Protein AF-A0A8K0FYQ4-F1 (afdb_monomer_lite)

pLDDT: mean 72.66, std 14.08, range [34.44, 92.94]

Foldseek 3Di:
DAPDPVSDHDDDQDPVLLLVLLVCVVVVVDPLVVSCVVSVHPSVSSVVLNVVCVVPVDSDDDPDDPCVVVCLDDDDCVVVLVVVQVVVQVVVVGDDPVRSVVVVVVVSVVVVSPDDDD

Structure (mmCIF, N/CA/C/O backbone):
data_AF-A0A8K0FYQ4-F1
#
_entry.id   AF-A0A8K0FYQ4-F1
#
loop_
_atom_site.group_PDB
_atom_site.id
_atom_site.type_symbol
_atom_site.label_atom_id
_atom_site.label_alt_id
_atom_site.label_comp_id
_atom_site.label_asym_id
_atom_site.label_entity_id
_atom_site.label_seq_id
_atom_site.pdbx_PDB_ins_code
_atom_site.Cartn_x
_atom_site.Cartn_y
_atom_site.Cartn_z
_atom_site.occupancy
_atom_site.B_iso_or_equiv
_atom_site.auth_seq_id
_atom_site.auth_comp_id
_atom_site.auth_asym_id
_atom_site.auth_atom_id
_atom_site.pdbx_PDB_model_num
ATOM 1 N N . MET A 1 1 ? -6.902 4.272 -16.333 1.00 57.75 1 MET A N 1
ATOM 2 C CA . MET A 1 1 ? -8.144 4.990 -16.683 1.00 57.75 1 MET A CA 1
ATOM 3 C C . MET A 1 1 ? -9.074 4.978 -15.476 1.00 57.75 1 MET A C 1
ATOM 5 O O . MET A 1 1 ? -9.193 3.924 -14.854 1.00 57.75 1 MET A O 1
ATOM 9 N N . PRO A 1 2 ? -9.641 6.121 -15.065 1.00 64.56 2 PRO A N 1
ATOM 10 C CA . PRO A 1 2 ? -10.669 6.164 -14.026 1.00 64.56 2 PRO A CA 1
ATOM 11 C C . PRO A 1 2 ? -11.905 5.369 -14.473 1.00 64.56 2 PRO A C 1
ATOM 13 O O . PRO A 1 2 ? -12.277 5.397 -15.639 1.00 64.56 2 PRO A O 1
ATOM 16 N N . ARG A 1 3 ? -12.510 4.616 -13.547 1.00 69.44 3 ARG A N 1
ATOM 17 C CA . ARG A 1 3 ? -13.667 3.746 -13.837 1.00 69.44 3 ARG A CA 1
ATOM 18 C C . ARG A 1 3 ? -14.981 4.532 -13.988 1.00 69.44 3 ARG A C 1
ATOM 20 O O . ARG A 1 3 ? -15.950 3.990 -14.504 1.00 69.44 3 ARG A O 1
ATOM 27 N N . SER A 1 4 ? -15.037 5.768 -13.494 1.00 82.44 4 SER A N 1
ATOM 28 C CA . SER A 1 4 ? -16.219 6.632 -13.565 1.00 82.44 4 SER A CA 1
ATOM 29 C C . SER A 1 4 ? -16.344 7.282 -14.944 1.00 82.44 4 SER A C 1
ATOM 31 O O . SER A 1 4 ? -15.345 7.697 -15.529 1.00 82.44 4 SER A O 1
ATOM 33 N N . LYS A 1 5 ? -17.584 7.428 -15.437 1.00 80.00 5 LYS A N 1
ATOM 34 C CA . LYS A 1 5 ? -17.876 8.162 -16.684 1.00 80.00 5 LYS A CA 1
ATOM 35 C C . LYS A 1 5 ? -17.417 9.625 -16.619 1.00 80.00 5 LYS A C 1
ATOM 37 O O . LYS A 1 5 ? -17.028 10.186 -17.629 1.00 80.00 5 LYS A O 1
ATOM 42 N N . SER A 1 6 ? -17.416 10.208 -15.420 1.00 85.12 6 SER A N 1
ATOM 43 C CA . SER A 1 6 ? -16.942 11.566 -15.136 1.00 85.12 6 SER A CA 1
ATOM 44 C C . SER A 1 6 ? -15.422 11.680 -14.966 1.00 85.12 6 SER A C 1
ATOM 46 O O . SER A 1 6 ? -14.917 12.761 -14.693 1.00 85.12 6 SER A O 1
ATOM 48 N N . GLY A 1 7 ? -14.668 10.580 -15.062 1.00 82.56 7 GLY A N 1
ATOM 49 C CA . GLY A 1 7 ? -13.209 10.596 -14.940 1.00 82.56 7 GLY A CA 1
ATOM 50 C C . GLY A 1 7 ? -12.666 10.870 -13.529 1.00 82.56 7 GLY A C 1
ATOM 51 O O . GLY A 1 7 ? -11.452 10.876 -13.318 1.00 82.56 7 GLY A O 1
ATOM 52 N N . ILE A 1 8 ? -13.540 11.044 -12.539 1.00 79.81 8 ILE A N 1
ATOM 53 C CA . ILE A 1 8 ? -13.165 11.334 -11.155 1.00 79.81 8 ILE A CA 1
ATOM 54 C C . ILE A 1 8 ? -12.570 10.079 -10.506 1.00 79.81 8 ILE A C 1
ATOM 56 O O . ILE A 1 8 ? -13.203 9.016 -10.451 1.00 79.81 8 ILE A O 1
ATOM 60 N N . LYS A 1 9 ? -11.339 10.200 -9.998 1.00 76.88 9 LYS A N 1
ATOM 61 C CA . LYS A 1 9 ? -10.700 9.166 -9.173 1.00 76.88 9 LYS A CA 1
ATOM 62 C C . LYS A 1 9 ? -11.349 9.139 -7.789 1.00 76.88 9 LYS A C 1
ATOM 64 O O . LYS A 1 9 ? -11.777 10.167 -7.280 1.00 76.88 9 LYS A O 1
ATOM 69 N N . ARG A 1 10 ? -11.394 7.962 -7.160 1.00 75.19 10 ARG A N 1
ATOM 70 C CA . ARG A 1 10 ? -11.855 7.863 -5.768 1.00 75.19 10 ARG A CA 1
ATOM 71 C C . ARG A 1 10 ? -10.940 8.706 -4.870 1.00 75.19 10 ARG A C 1
ATOM 73 O O . ARG A 1 10 ? -9.723 8.628 -5.067 1.00 75.19 10 ARG A O 1
ATOM 80 N N . PRO A 1 11 ? -11.493 9.467 -3.912 1.00 78.75 11 PRO A N 1
ATOM 81 C CA . PRO A 1 11 ? -10.678 10.200 -2.958 1.00 78.75 11 PRO A CA 1
ATOM 82 C C . PRO A 1 11 ? -9.806 9.225 -2.165 1.00 78.75 11 PRO A C 1
ATOM 84 O O . PRO A 1 11 ? -10.203 8.082 -1.902 1.00 78.75 11 PRO A O 1
ATOM 87 N N . ALA A 1 12 ? -8.599 9.669 -1.821 1.00 76.12 12 ALA A N 1
ATOM 88 C CA . ALA A 1 12 ? -7.737 8.921 -0.921 1.00 76.12 12 ALA A CA 1
ATOM 89 C C . ALA A 1 12 ? -8.410 8.805 0.456 1.00 76.12 12 ALA A C 1
ATOM 91 O O . ALA A 1 12 ? -9.146 9.697 0.876 1.00 76.12 12 ALA A O 1
ATOM 92 N N . ALA A 1 13 ? -8.184 7.686 1.146 1.00 77.38 13 ALA A N 1
ATOM 93 C CA . ALA A 1 13 ? -8.681 7.527 2.506 1.00 77.38 13 ALA A CA 1
ATOM 94 C C . ALA A 1 13 ? -7.964 8.510 3.442 1.00 77.38 13 ALA A C 1
ATOM 96 O O . ALA A 1 13 ? -6.758 8.714 3.306 1.00 77.38 13 ALA A O 1
ATOM 97 N N . ASN A 1 14 ? -8.695 9.078 4.404 1.00 86.38 14 ASN A N 1
ATOM 98 C CA . ASN A 1 14 ? -8.087 9.869 5.468 1.00 86.38 14 ASN A CA 1
ATOM 99 C C . ASN A 1 14 ? -7.205 8.947 6.334 1.00 86.38 14 ASN A C 1
ATOM 101 O O . ASN A 1 14 ? -7.691 7.971 6.913 1.00 86.38 14 ASN A O 1
ATOM 105 N N . ILE A 1 15 ? -5.906 9.249 6.373 1.00 84.81 15 ILE A N 1
ATOM 106 C CA . ILE A 1 15 ? -4.874 8.429 7.019 1.00 84.81 15 ILE A CA 1
ATOM 107 C C . ILE A 1 15 ? -5.049 8.417 8.543 1.00 84.81 15 ILE A C 1
ATOM 109 O O . ILE A 1 15 ? -4.920 7.363 9.160 1.00 84.81 15 ILE A O 1
ATOM 113 N N . GLU A 1 16 ? -5.408 9.545 9.153 1.00 87.38 16 GLU A N 1
ATOM 114 C CA . GLU A 1 16 ? -5.582 9.656 10.608 1.00 87.38 16 GLU A CA 1
ATOM 115 C C . GLU A 1 16 ? -6.742 8.782 11.090 1.00 87.38 16 GLU A C 1
ATOM 117 O O . GLU A 1 16 ? -6.598 7.969 12.008 1.00 87.38 16 GLU A O 1
ATOM 122 N N . ASN A 1 17 ? -7.874 8.864 10.385 1.00 89.19 17 ASN A N 1
ATOM 123 C CA . ASN A 1 17 ? -9.037 8.022 10.652 1.00 89.19 17 ASN A CA 1
ATOM 124 C C . ASN A 1 17 ? -8.704 6.537 10.477 1.00 89.19 17 ASN A C 1
ATOM 126 O O . ASN A 1 17 ? -9.210 5.698 11.221 1.00 89.19 17 ASN A O 1
ATOM 130 N N . LEU A 1 18 ? -7.852 6.202 9.503 1.00 87.62 18 LEU A N 1
ATOM 131 C CA . LEU A 1 18 ? -7.425 4.830 9.248 1.00 87.62 18 LEU A CA 1
ATOM 132 C C . LEU A 1 18 ? -6.580 4.273 10.392 1.00 87.62 18 LEU A C 1
ATOM 134 O O . LEU A 1 18 ? -6.832 3.148 10.823 1.00 87.62 18 LEU A O 1
ATOM 138 N N . ILE A 1 19 ? -5.626 5.057 10.896 1.00 87.38 19 ILE A N 1
ATOM 139 C CA . ILE A 1 19 ? -4.780 4.669 12.028 1.00 87.38 19 ILE A CA 1
ATOM 140 C C . ILE A 1 19 ? -5.642 4.484 13.280 1.00 87.38 19 ILE A C 1
ATOM 142 O O . ILE A 1 19 ? -5.561 3.444 13.934 1.00 87.38 19 ILE A O 1
ATOM 146 N N . CYS A 1 20 ? -6.529 5.440 13.571 1.00 88.81 20 CYS A N 1
ATOM 147 C CA . CYS A 1 20 ? -7.427 5.367 14.723 1.00 88.81 20 CYS A CA 1
ATOM 148 C C . CYS A 1 20 ? -8.353 4.139 14.650 1.00 88.81 20 CYS A C 1
ATOM 150 O O . CYS A 1 20 ? -8.449 3.370 15.608 1.00 88.81 20 CYS A O 1
ATOM 152 N N . ALA A 1 21 ? -8.990 3.909 13.496 1.00 90.19 21 ALA A N 1
ATOM 153 C CA . ALA A 1 21 ? -9.871 2.763 13.285 1.00 90.19 21 ALA A CA 1
ATOM 154 C C . ALA A 1 21 ? -9.124 1.428 13.397 1.00 90.19 21 ALA A C 1
ATOM 156 O O . ALA A 1 21 ? -9.649 0.478 13.979 1.00 90.19 21 ALA A O 1
ATOM 157 N N . ALA A 1 22 ? -7.908 1.344 12.849 1.00 89.25 22 ALA A N 1
ATOM 158 C CA . ALA A 1 22 ? -7.087 0.144 12.922 1.00 89.25 22 ALA A CA 1
ATOM 159 C C . ALA A 1 22 ? -6.663 -0.157 14.365 1.00 89.25 22 ALA A C 1
ATOM 161 O O . ALA A 1 22 ? -6.834 -1.292 14.800 1.00 89.25 22 ALA A O 1
ATOM 162 N N . ASN A 1 23 ? -6.215 0.847 15.124 1.00 89.00 23 AS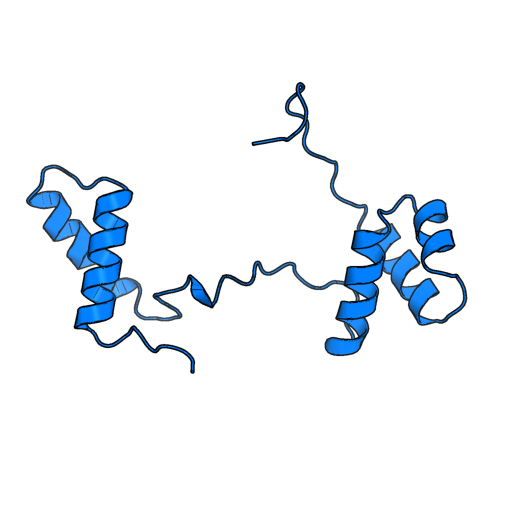N A N 1
ATOM 163 C CA . ASN A 1 23 ? -5.826 0.683 16.527 1.00 89.00 23 ASN A CA 1
ATOM 164 C C . ASN A 1 23 ? -6.984 0.169 17.389 1.00 89.00 23 ASN A C 1
ATOM 166 O O . ASN A 1 23 ? -6.805 -0.805 18.112 1.00 89.00 23 ASN A O 1
ATOM 170 N N . LYS A 1 24 ? -8.190 0.734 17.241 1.00 90.12 24 LYS A N 1
ATOM 171 C CA . LYS A 1 2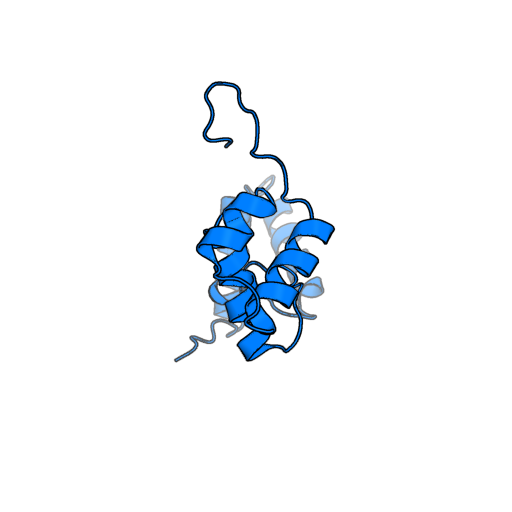4 ? -9.382 0.269 17.977 1.00 90.12 24 LYS A CA 1
ATOM 172 C C . LYS A 1 24 ? -9.842 -1.137 17.584 1.00 90.12 24 LYS A C 1
ATOM 174 O O . LYS A 1 24 ? -10.405 -1.866 18.394 1.00 90.12 24 LYS A O 1
ATOM 179 N N . CYS A 1 25 ? -9.619 -1.534 16.331 1.00 90.50 25 CYS A N 1
ATOM 180 C CA . CYS A 1 25 ? -9.877 -2.912 15.903 1.00 90.50 25 CYS A CA 1
ATOM 181 C C . CYS A 1 25 ? -8.828 -3.887 16.454 1.00 90.50 25 CYS A C 1
ATOM 183 O O . CYS A 1 25 ? -9.146 -5.048 16.694 1.00 90.50 25 CYS A O 1
ATOM 185 N N . LEU A 1 26 ? -7.580 -3.436 16.614 1.00 87.94 26 LEU A N 1
ATOM 186 C CA . LEU A 1 26 ? -6.483 -4.232 17.163 1.00 87.94 26 LEU A CA 1
ATOM 187 C C . LEU A 1 26 ? -6.594 -4.392 18.683 1.00 87.94 26 LEU A C 1
ATOM 189 O O . LEU A 1 26 ? -6.296 -5.475 19.177 1.00 87.94 26 LEU A O 1
ATOM 193 N N . SER A 1 27 ? -7.068 -3.365 19.399 1.00 86.69 27 SER A N 1
ATOM 194 C CA . SER A 1 27 ? -7.372 -3.446 20.836 1.00 86.69 27 SER A CA 1
ATOM 195 C C . SER A 1 27 ? -8.609 -4.297 21.146 1.00 86.69 27 SER A C 1
ATOM 197 O O . SER A 1 27 ? -8.819 -4.673 22.293 1.00 86.69 27 SER A O 1
ATOM 199 N N . GLY A 1 28 ? -9.414 -4.636 20.133 1.00 87.19 28 GLY A N 1
ATOM 200 C CA . GLY A 1 28 ? -10.626 -5.443 20.287 1.00 87.19 28 GLY A CA 1
ATOM 201 C C . GLY A 1 28 ? -11.846 -4.661 20.781 1.00 87.19 28 GLY A C 1
ATOM 202 O O . GLY A 1 28 ? -12.900 -5.259 20.973 1.00 87.19 28 GLY A O 1
ATOM 203 N N . GLU A 1 29 ? -11.741 -3.337 20.932 1.00 88.81 29 GLU A N 1
ATOM 204 C CA . GLU A 1 29 ? -12.843 -2.471 21.376 1.00 88.81 29 GLU A CA 1
ATOM 205 C C . GLU A 1 29 ? -14.015 -2.436 20.388 1.00 88.81 29 GLU A C 1
ATOM 207 O O . GLU A 1 29 ? -15.166 -2.276 20.789 1.00 88.81 29 GLU A O 1
ATOM 212 N N . ILE A 1 30 ? -13.731 -2.512 19.082 1.00 91.00 30 ILE A N 1
ATOM 213 C CA . ILE A 1 30 ? -14.737 -2.339 18.027 1.00 91.00 30 ILE A CA 1
ATOM 214 C C . ILE A 1 30 ? -14.546 -3.391 16.931 1.00 91.00 30 ILE A C 1
ATOM 216 O O . ILE A 1 30 ? -13.434 -3.650 16.466 1.00 91.00 30 ILE A O 1
ATOM 220 N N . LEU A 1 31 ? -15.655 -3.947 16.434 1.00 91.44 31 LEU A N 1
ATOM 221 C CA . 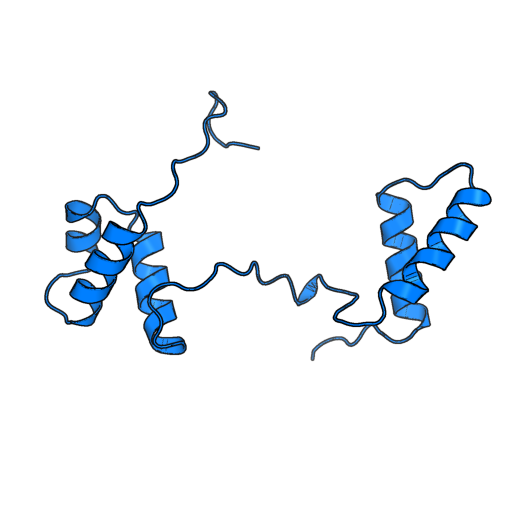LEU A 1 31 ? -15.639 -4.835 15.273 1.00 91.44 31 LEU A CA 1
ATOM 222 C C . LEU A 1 31 ? -15.276 -4.068 13.991 1.00 91.44 31 LEU A C 1
ATOM 224 O O . LEU A 1 31 ? -15.770 -2.973 13.728 1.00 91.44 31 LEU A O 1
ATOM 228 N N . ILE A 1 32 ? -14.522 -4.707 13.091 1.00 89.50 32 ILE A N 1
ATOM 229 C CA . ILE A 1 32 ? -14.096 -4.134 11.793 1.00 89.50 32 ILE A CA 1
ATOM 230 C C . ILE A 1 32 ? -15.271 -3.524 11.005 1.00 89.50 32 ILE A C 1
ATOM 232 O O . ILE A 1 32 ? -15.125 -2.511 10.320 1.00 89.50 32 ILE A O 1
ATOM 236 N N . ARG A 1 33 ? -16.455 -4.147 11.078 1.00 89.56 33 ARG A N 1
ATOM 237 C CA . ARG A 1 33 ? -17.662 -3.677 10.381 1.00 89.56 33 ARG A CA 1
ATOM 238 C C . ARG A 1 33 ? -18.188 -2.360 10.964 1.00 89.56 33 ARG A C 1
ATOM 240 O O . ARG A 1 33 ? -18.649 -1.518 10.200 1.00 89.56 33 ARG A O 1
ATOM 247 N N . GLU A 1 34 ? -18.122 -2.189 12.278 1.00 92.94 34 GLU A N 1
ATOM 248 C CA . GLU A 1 34 ? -18.558 -0.972 12.965 1.00 92.94 34 GLU A CA 1
ATOM 249 C C . GLU A 1 34 ? -17.544 0.156 12.800 1.00 92.94 34 GLU A C 1
ATOM 251 O O . GLU A 1 34 ? -17.926 1.278 12.471 1.00 92.94 34 GLU A O 1
ATOM 256 N N . ALA A 1 35 ? -16.250 -0.150 12.918 1.00 90.75 35 ALA A N 1
ATOM 257 C CA . ALA A 1 35 ? -15.181 0.813 12.679 1.00 90.75 35 ALA A CA 1
ATOM 258 C C . ALA A 1 35 ? -15.224 1.367 11.241 1.00 90.75 35 ALA A C 1
ATOM 260 O O . ALA A 1 35 ? -15.122 2.574 11.041 1.00 90.75 35 ALA A O 1
ATOM 261 N N . ALA A 1 36 ? -15.476 0.517 10.238 1.00 91.31 36 ALA A N 1
ATOM 262 C CA . ALA A 1 36 ? -15.625 0.960 8.850 1.00 91.31 36 ALA A CA 1
ATOM 263 C C . ALA A 1 36 ? -16.758 1.989 8.668 1.00 91.31 36 ALA A C 1
ATOM 265 O O . ALA A 1 36 ? -16.592 2.960 7.931 1.00 91.31 36 ALA A O 1
ATOM 266 N N . LYS A 1 37 ? -17.890 1.800 9.364 1.00 91.81 37 LYS A N 1
ATOM 267 C CA . LYS A 1 37 ? -19.019 2.741 9.333 1.00 91.81 37 LYS A CA 1
ATOM 268 C C . LYS A 1 37 ? -18.700 4.036 10.080 1.00 91.81 37 LYS A C 1
ATOM 270 O O . LYS A 1 37 ? -18.900 5.107 9.523 1.00 91.81 37 LYS A O 1
ATOM 275 N N . ARG A 1 38 ? -18.176 3.941 11.310 1.00 91.19 38 ARG A N 1
ATOM 276 C CA . ARG A 1 38 ? -17.879 5.103 12.171 1.00 91.19 38 ARG A CA 1
ATOM 277 C C . ARG A 1 38 ? -16.848 6.049 11.561 1.00 91.19 38 ARG A C 1
ATOM 279 O O . ARG A 1 38 ? -17.020 7.256 11.632 1.00 91.19 38 ARG A O 1
ATOM 286 N N . TYR A 1 39 ? -15.800 5.499 10.956 1.00 88.81 39 TYR A N 1
ATOM 287 C CA . TYR A 1 39 ? -14.690 6.285 10.412 1.00 88.81 39 TYR A CA 1
ATOM 288 C C . TYR A 1 39 ? -14.829 6.580 8.911 1.00 88.81 39 TYR A C 1
ATOM 290 O O . TYR A 1 39 ? -13.945 7.203 8.326 1.00 88.81 39 TYR A O 1
ATOM 298 N N . ASN A 1 40 ? -15.930 6.139 8.285 1.00 89.19 40 ASN A N 1
ATOM 299 C CA . ASN A 1 40 ? -16.189 6.252 6.847 1.00 89.19 40 ASN A CA 1
ATOM 300 C C . ASN A 1 40 ? -15.023 5.730 5.982 1.00 89.19 40 ASN A C 1
ATOM 302 O O . ASN A 1 40 ? -14.544 6.383 5.054 1.00 89.19 40 ASN A O 1
ATOM 306 N N . ILE A 1 41 ? -14.540 4.532 6.313 1.00 88.88 41 ILE A N 1
ATOM 307 C CA . ILE A 1 41 ? -13.423 3.882 5.621 1.00 88.88 41 ILE A CA 1
ATOM 308 C C . ILE A 1 41 ? -13.934 2.618 4.952 1.00 88.88 41 ILE A C 1
ATOM 310 O O . ILE A 1 41 ? -14.687 1.837 5.533 1.00 88.88 41 ILE A O 1
ATOM 314 N N . SER A 1 42 ? -13.469 2.362 3.730 1.00 87.94 42 SER A N 1
ATOM 315 C CA . SER A 1 42 ? -13.753 1.091 3.072 1.00 87.94 42 SER A CA 1
ATOM 316 C C . SER A 1 42 ? -13.284 -0.082 3.935 1.00 87.94 42 SER A C 1
ATOM 318 O O . SER A 1 42 ? -12.103 -0.195 4.276 1.00 87.94 42 SER A O 1
ATOM 320 N N . LYS A 1 43 ? -14.195 -1.025 4.187 1.00 90.12 43 LYS A N 1
ATOM 321 C CA . LYS A 1 43 ? -13.928 -2.270 4.921 1.00 90.12 43 LYS A CA 1
ATOM 322 C C . LYS A 1 43 ? -12.685 -3.002 4.400 1.00 90.12 43 LYS A C 1
ATOM 324 O O . LYS A 1 43 ? -11.924 -3.567 5.179 1.00 90.12 43 LYS A O 1
ATOM 329 N N . THR A 1 44 ? -12.454 -2.974 3.086 1.00 88.50 44 THR A N 1
ATOM 330 C CA . THR A 1 44 ? -11.292 -3.622 2.459 1.00 88.50 44 THR A CA 1
ATOM 331 C C . THR A 1 44 ? -9.962 -2.986 2.855 1.00 88.50 44 THR A C 1
ATOM 333 O O . THR A 1 44 ? -8.982 -3.707 3.025 1.00 88.50 44 THR A O 1
ATOM 336 N N . ILE A 1 45 ? -9.921 -1.662 3.028 1.00 87.62 45 ILE A N 1
ATOM 337 C CA . ILE A 1 45 ? -8.717 -0.931 3.442 1.00 87.62 45 ILE A CA 1
ATOM 338 C C . ILE A 1 45 ? -8.410 -1.266 4.903 1.00 87.62 45 ILE A C 1
ATOM 340 O O . ILE A 1 45 ? -7.279 -1.620 5.223 1.00 87.62 45 ILE A O 1
ATOM 344 N N . LEU A 1 46 ? -9.423 -1.247 5.771 1.00 88.69 46 LEU A N 1
ATOM 345 C CA . LEU A 1 46 ? -9.255 -1.557 7.190 1.00 88.69 46 LEU A CA 1
ATOM 346 C C . LEU A 1 46 ? -8.770 -3.001 7.414 1.00 88.69 46 LEU A C 1
ATOM 348 O O . LEU A 1 46 ? -7.791 -3.215 8.121 1.00 88.69 46 LEU A O 1
ATOM 352 N N . ILE A 1 47 ? -9.374 -3.987 6.736 1.00 89.12 47 ILE A N 1
ATOM 353 C CA . ILE A 1 47 ? -8.938 -5.397 6.807 1.00 89.12 47 ILE A CA 1
ATOM 354 C C . ILE A 1 47 ? -7.479 -5.552 6.373 1.00 89.12 47 ILE A C 1
ATOM 356 O O . ILE A 1 47 ? -6.733 -6.301 7.000 1.00 89.12 47 ILE A O 1
ATOM 360 N N . LYS A 1 48 ? -7.068 -4.872 5.297 1.00 84.62 48 LYS A N 1
ATOM 361 C CA . LYS A 1 48 ? -5.684 -4.931 4.814 1.00 84.62 48 LYS A CA 1
ATOM 362 C C . LYS A 1 48 ? -4.695 -4.407 5.851 1.00 84.62 48 LYS A C 1
ATOM 364 O O . LYS A 1 48 ? -3.713 -5.089 6.110 1.00 84.62 48 LYS A O 1
ATOM 369 N N . ASN A 1 49 ? -4.976 -3.257 6.462 1.00 84.88 49 ASN A N 1
ATOM 370 C CA . ASN A 1 49 ? -4.089 -2.666 7.469 1.00 84.88 49 ASN A CA 1
ATOM 371 C C . ASN A 1 49 ? -4.022 -3.524 8.738 1.00 84.88 49 ASN A C 1
ATOM 373 O O . ASN A 1 49 ? -2.932 -3.815 9.214 1.00 84.88 49 ASN A O 1
ATOM 377 N N . VAL A 1 50 ? -5.158 -4.039 9.219 1.00 86.25 50 VAL A N 1
ATOM 378 C CA . VAL A 1 50 ? -5.188 -4.961 10.370 1.00 86.25 50 VAL A CA 1
ATOM 379 C C . VAL A 1 50 ? -4.410 -6.252 10.079 1.00 86.25 50 VAL A C 1
ATOM 381 O O . VAL A 1 50 ? -3.681 -6.741 10.938 1.00 86.25 50 VAL A O 1
ATOM 384 N N . LYS A 1 51 ? -4.517 -6.809 8.863 1.00 84.19 51 LYS A N 1
ATOM 385 C CA . LYS A 1 51 ? -3.725 -7.981 8.450 1.00 84.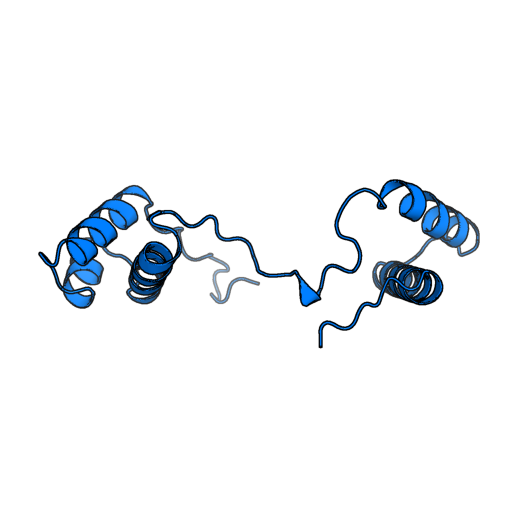19 51 LYS A CA 1
ATOM 386 C C . LYS A 1 51 ? -2.234 -7.664 8.328 1.00 84.19 51 LYS A C 1
ATOM 388 O O . LYS A 1 51 ? -1.426 -8.464 8.781 1.00 84.19 51 LYS A O 1
ATOM 393 N N . SER A 1 52 ? -1.880 -6.518 7.747 1.00 78.25 52 SER A N 1
ATOM 394 C CA . SER A 1 52 ? -0.484 -6.085 7.624 1.00 78.25 52 SER A CA 1
ATOM 395 C C . SER A 1 52 ? 0.154 -5.871 8.993 1.00 78.25 52 SER A C 1
ATOM 397 O O . SER A 1 52 ? 1.273 -6.322 9.212 1.00 78.25 52 SER A O 1
ATOM 399 N N . TYR A 1 53 ? -0.579 -5.277 9.939 1.00 79.94 53 TYR A N 1
ATOM 400 C CA . TYR A 1 53 ? -0.107 -5.069 11.305 1.00 79.94 53 TYR A CA 1
ATOM 401 C C . TYR A 1 53 ? 0.303 -6.379 11.989 1.00 79.94 53 TYR A C 1
ATOM 403 O O . TYR A 1 53 ? 1.316 -6.417 12.681 1.00 79.94 53 TYR A O 1
ATOM 411 N N . LYS A 1 54 ? -0.425 -7.480 11.751 1.00 73.50 54 LYS A N 1
ATOM 412 C CA . LYS A 1 54 ? -0.055 -8.798 12.298 1.00 73.50 54 LYS A CA 1
ATOM 413 C C . LYS A 1 54 ? 1.303 -9.304 11.795 1.00 73.50 54 LYS A C 1
ATOM 415 O O . LYS A 1 54 ? 1.936 -10.076 12.502 1.00 73.50 54 LYS A O 1
ATOM 420 N N . GLY A 1 55 ? 1.734 -8.891 10.602 1.00 69.44 55 GLY A N 1
ATOM 421 C CA . GLY A 1 55 ? 3.017 -9.291 10.018 1.00 69.44 55 GLY A CA 1
ATOM 422 C C . GLY A 1 55 ? 4.169 -8.331 10.323 1.00 69.44 55 GLY A C 1
ATOM 423 O O . GLY A 1 55 ? 5.283 -8.784 10.550 1.00 69.44 55 GLY A O 1
ATOM 424 N N . SER A 1 56 ? 3.916 -7.018 10.340 1.00 65.56 56 SER A N 1
ATOM 425 C CA . SER A 1 56 ? 4.969 -5.992 10.429 1.00 65.56 56 SER A CA 1
ATOM 426 C C . SER A 1 56 ? 4.935 -5.129 11.695 1.00 65.56 56 SER A C 1
ATOM 428 O O . SER A 1 56 ? 5.807 -4.283 11.857 1.00 65.56 56 SER A O 1
ATOM 430 N N . ARG A 1 57 ? 3.941 -5.296 12.588 1.00 68.38 57 ARG A N 1
ATOM 431 C CA . ARG A 1 57 ? 3.682 -4.431 13.768 1.00 68.38 57 ARG A CA 1
ATOM 432 C C . ARG A 1 57 ? 3.517 -2.935 13.453 1.00 68.38 57 ARG A C 1
ATOM 434 O O . ARG A 1 57 ? 3.479 -2.113 14.364 1.00 68.38 57 ARG A O 1
ATOM 441 N N . THR A 1 58 ? 3.349 -2.568 12.184 1.00 61.59 58 THR A N 1
ATOM 442 C CA . THR A 1 58 ? 3.156 -1.179 11.747 1.00 61.59 58 THR A CA 1
ATOM 443 C C . THR A 1 58 ? 1.790 -1.024 11.091 1.00 61.59 58 THR A C 1
ATOM 445 O O . THR A 1 58 ? 1.402 -1.820 10.237 1.00 61.59 58 THR A O 1
ATOM 448 N N . VAL A 1 59 ? 1.040 -0.001 11.511 1.00 59.69 59 VAL A N 1
ATOM 449 C CA . VAL A 1 59 ? -0.341 0.254 11.054 1.00 59.69 59 VAL A CA 1
ATOM 450 C C . VAL A 1 59 ? -0.369 0.881 9.659 1.00 59.69 59 VAL A C 1
ATOM 452 O O . VAL A 1 59 ? -1.325 0.686 8.917 1.00 59.69 59 VAL A O 1
ATOM 455 N N . VAL A 1 60 ? 0.696 1.589 9.284 1.00 61.09 60 VAL A N 1
ATOM 456 C CA . VAL A 1 60 ? 0.869 2.192 7.962 1.00 61.09 60 VAL A CA 1
ATOM 457 C C . VAL A 1 60 ? 1.852 1.330 7.181 1.00 61.09 60 VAL A C 1
ATOM 459 O O . VAL A 1 60 ? 3.062 1.472 7.323 1.00 61.09 60 VAL A O 1
ATOM 462 N N . SER A 1 61 ? 1.345 0.396 6.375 1.00 57.22 61 SER A N 1
ATOM 463 C CA . SER A 1 61 ? 2.199 -0.246 5.376 1.00 57.22 61 SER A CA 1
ATOM 464 C C . SER A 1 61 ? 2.354 0.720 4.208 1.00 57.22 61 SER A C 1
ATOM 466 O O . SER A 1 61 ? 1.353 1.055 3.563 1.00 57.22 61 SER A O 1
ATOM 468 N N . GLU A 1 62 ? 3.579 1.141 3.899 1.00 59.97 62 GLU A N 1
ATOM 469 C CA . GLU A 1 62 ? 3.854 1.734 2.595 1.00 59.97 62 GLU A CA 1
ATOM 470 C C . GLU A 1 62 ? 3.369 0.761 1.522 1.00 59.97 62 GLU A C 1
ATOM 472 O O . GLU A 1 62 ? 3.749 -0.412 1.491 1.00 59.97 62 GLU A O 1
ATOM 477 N N . TYR A 1 63 ? 2.456 1.229 0.670 1.00 58.66 63 TYR A N 1
ATOM 478 C CA . TYR A 1 63 ? 1.931 0.409 -0.408 1.00 58.66 63 TYR A CA 1
ATOM 479 C C . TYR A 1 63 ? 3.002 0.284 -1.489 1.00 58.66 63 TYR A C 1
ATOM 481 O O . TYR A 1 63 ? 3.012 1.015 -2.481 1.00 58.66 63 TYR A O 1
ATOM 489 N N . THR A 1 64 ? 3.920 -0.655 -1.301 1.00 58.12 64 THR A N 1
ATOM 490 C CA . THR A 1 64 ? 4.839 -1.057 -2.351 1.00 58.12 64 THR A CA 1
ATOM 491 C C . THR A 1 64 ? 4.078 -2.005 -3.268 1.00 58.12 64 THR A C 1
ATOM 493 O O . THR A 1 64 ? 3.593 -3.071 -2.883 1.00 58.12 64 THR A O 1
ATOM 496 N N . ALA A 1 65 ? 3.885 -1.587 -4.518 1.00 59.28 65 ALA A N 1
ATOM 497 C CA . ALA A 1 65 ? 3.401 -2.511 -5.527 1.00 59.28 65 ALA A CA 1
ATOM 498 C C . ALA A 1 65 ? 4.439 -3.633 -5.635 1.00 59.28 65 ALA A C 1
ATOM 500 O O . ALA A 1 65 ? 5.563 -3.371 -6.065 1.00 59.28 65 ALA A O 1
ATOM 501 N N . ASN A 1 66 ? 4.070 -4.857 -5.244 1.00 60.88 66 ASN A N 1
ATOM 502 C CA . ASN A 1 66 ? 4.932 -6.021 -5.407 1.00 60.88 66 ASN A CA 1
ATOM 503 C C . ASN A 1 66 ? 5.117 -6.285 -6.911 1.00 60.88 66 ASN A C 1
ATOM 505 O O . ASN A 1 66 ? 4.300 -6.934 -7.564 1.00 60.88 66 ASN A O 1
ATOM 509 N N . LYS A 1 67 ? 6.152 -5.662 -7.477 1.00 62.22 67 LYS A N 1
ATOM 510 C CA . LYS A 1 67 ? 6.590 -5.804 -8.866 1.00 62.22 67 LYS A CA 1
ATOM 511 C C . LYS A 1 67 ? 7.867 -6.639 -8.946 1.00 62.22 67 LYS A C 1
ATOM 513 O O . LYS A 1 67 ? 8.519 -6.577 -9.983 1.00 62.22 67 LYS A O 1
ATOM 518 N N . SER A 1 68 ? 8.227 -7.387 -7.898 1.00 59.97 68 SER A N 1
ATOM 519 C CA . SER A 1 68 ? 9.483 -8.148 -7.853 1.00 59.97 68 SER A CA 1
ATOM 520 C C . SER A 1 68 ? 9.621 -9.069 -9.069 1.00 59.97 68 SER A C 1
ATOM 522 O O . SER A 1 68 ? 10.630 -9.036 -9.758 1.00 59.97 68 SER A O 1
ATOM 524 N N . THR A 1 69 ? 8.541 -9.757 -9.444 1.00 58.50 69 THR A N 1
ATOM 525 C CA . THR A 1 69 ? 8.482 -10.653 -10.612 1.00 58.50 69 THR A CA 1
ATOM 526 C C . THR A 1 69 ? 8.566 -9.943 -11.967 1.00 58.50 69 THR A C 1
ATOM 528 O O . THR A 1 69 ? 8.742 -10.588 -12.995 1.00 58.50 69 THR A O 1
ATOM 531 N N . LYS A 1 70 ? 8.431 -8.612 -12.000 1.00 57.47 70 LYS A N 1
ATOM 532 C CA . LYS A 1 70 ? 8.543 -7.777 -13.211 1.00 57.47 70 LYS A CA 1
ATOM 533 C C . LYS A 1 70 ? 9.811 -6.924 -13.221 1.00 57.47 70 LYS A C 1
ATOM 535 O O . LYS A 1 70 ? 10.007 -6.138 -14.149 1.00 57.47 70 LYS A O 1
ATOM 540 N N . GLN A 1 71 ? 10.643 -7.025 -12.189 1.00 59.41 71 GLN A N 1
ATOM 541 C CA . GLN A 1 71 ? 11.895 -6.292 -12.088 1.00 59.41 71 GLN A CA 1
ATOM 542 C C . GLN A 1 71 ? 13.031 -7.169 -12.607 1.00 59.41 71 GLN A C 1
ATOM 544 O O . GLN A 1 71 ? 13.605 -7.966 -11.882 1.00 59.41 71 GLN A O 1
ATOM 549 N N . VAL A 1 72 ? 13.374 -6.985 -13.880 1.00 60.31 72 VAL A N 1
ATOM 550 C CA . VAL A 1 72 ? 14.521 -7.663 -14.512 1.00 60.31 72 VAL A CA 1
ATOM 551 C C . VAL A 1 72 ? 15.861 -7.106 -13.997 1.00 60.31 72 VAL A C 1
ATOM 553 O O . VAL A 1 72 ? 16.897 -7.761 -14.077 1.00 60.31 72 VAL A O 1
ATOM 556 N N . PHE A 1 73 ? 15.857 -5.895 -13.429 1.00 58.84 73 PHE A N 1
ATOM 557 C CA . PHE A 1 73 ? 17.060 -5.231 -12.931 1.00 58.84 73 PHE A CA 1
ATOM 558 C C . PHE A 1 73 ? 16.811 -4.648 -11.545 1.00 58.84 73 PHE A C 1
ATOM 560 O O . PHE A 1 73 ? 16.140 -3.628 -11.395 1.00 58.84 73 PHE A O 1
ATOM 567 N N . ILE A 1 74 ? 17.364 -5.309 -10.534 1.00 59.88 74 ILE A N 1
ATOM 568 C CA . ILE A 1 74 ? 17.299 -4.897 -9.137 1.00 59.88 74 ILE A CA 1
ATOM 569 C C . ILE A 1 74 ? 18.728 -4.512 -8.749 1.00 59.88 74 ILE A C 1
ATOM 571 O O . ILE A 1 74 ? 19.610 -5.359 -8.691 1.00 59.88 74 ILE A O 1
ATOM 575 N N . ASN A 1 75 ? 18.946 -3.217 -8.531 1.00 53.78 75 ASN A N 1
ATOM 576 C CA . ASN A 1 75 ? 20.129 -2.622 -7.904 1.00 53.78 75 ASN A CA 1
ATOM 577 C C . ASN A 1 75 ? 21.448 -2.627 -8.726 1.00 53.78 75 ASN A C 1
ATOM 579 O O . ASN A 1 75 ? 21.899 -3.615 -9.298 1.00 53.78 75 ASN A O 1
ATOM 583 N N . ALA A 1 76 ? 22.071 -1.446 -8.795 1.00 50.19 76 ALA A N 1
ATOM 584 C CA . ALA A 1 76 ? 23.421 -1.133 -9.294 1.00 50.19 76 ALA A CA 1
ATOM 585 C C . ALA A 1 76 ? 23.787 -1.390 -10.778 1.00 50.19 76 ALA A C 1
ATOM 587 O O . ALA A 1 76 ? 24.607 -0.653 -11.318 1.00 50.19 76 ALA A O 1
ATOM 588 N N . LYS A 1 77 ? 23.167 -2.327 -11.509 1.00 49.00 77 LYS A N 1
ATOM 589 C CA . LYS A 1 77 ? 23.496 -2.594 -12.937 1.00 49.00 77 LYS A CA 1
ATOM 590 C C . LYS A 1 77 ? 22.692 -1.763 -13.956 1.00 49.00 77 LYS A C 1
ATOM 592 O O . LYS A 1 77 ? 22.605 -2.132 -15.123 1.00 49.00 77 LYS A O 1
ATOM 597 N N . GLY A 1 78 ? 22.083 -0.655 -13.530 1.00 48.97 78 GLY A N 1
ATOM 598 C CA . GLY A 1 78 ? 21.340 0.250 -14.4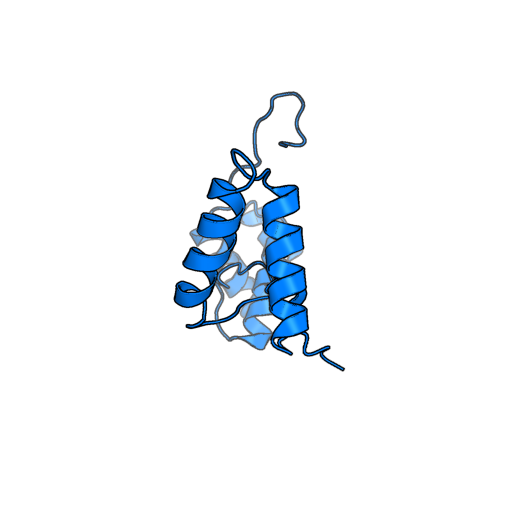18 1.00 48.97 78 GLY A CA 1
ATOM 599 C C . GLY A 1 78 ? 22.230 1.183 -15.248 1.00 48.97 78 GLY A C 1
ATOM 600 O O . GLY A 1 78 ? 21.802 1.649 -16.298 1.00 48.97 78 GLY A O 1
ATOM 601 N N . ALA A 1 79 ? 23.466 1.448 -14.810 1.00 51.44 79 ALA A N 1
ATOM 602 C CA . ALA A 1 79 ? 24.375 2.367 -15.501 1.00 51.44 79 ALA A CA 1
ATOM 603 C C . ALA A 1 79 ? 24.923 1.780 -16.814 1.00 51.44 79 ALA A C 1
ATOM 605 O O . ALA A 1 79 ? 24.919 2.462 -17.834 1.00 51.44 79 ALA A O 1
ATOM 606 N N . SER A 1 80 ? 25.294 0.496 -16.822 1.00 53.12 80 SER A N 1
ATOM 607 C CA . SER A 1 80 ? 25.766 -0.217 -18.018 1.00 53.12 80 SER A CA 1
ATOM 608 C C . SER A 1 80 ? 24.651 -0.567 -19.012 1.00 53.12 80 SER A C 1
ATOM 610 O O . SER A 1 80 ? 24.931 -0.805 -20.180 1.00 53.12 80 SER A O 1
ATOM 612 N N . LEU A 1 81 ? 23.380 -0.535 -18.590 1.00 55.78 81 LEU A N 1
ATOM 613 C CA . LEU A 1 81 ? 22.231 -0.718 -19.485 1.00 55.78 81 LEU A CA 1
ATOM 614 C C . LEU A 1 81 ? 21.843 0.564 -20.236 1.00 55.78 81 LEU A C 1
ATOM 616 O O . LEU A 1 81 ? 21.016 0.500 -21.134 1.00 55.78 81 LEU A O 1
ATOM 620 N N . LYS A 1 82 ? 22.377 1.737 -19.866 1.00 56.75 82 LYS A N 1
ATOM 621 C CA . LYS A 1 82 ? 22.060 2.993 -20.567 1.00 56.75 82 LYS A CA 1
ATOM 622 C C . LYS A 1 82 ? 22.751 3.083 -21.924 1.00 56.75 82 LYS A C 1
ATOM 624 O O . LYS A 1 82 ? 22.198 3.685 -22.832 1.00 56.75 82 LYS A O 1
ATOM 629 N N . THR A 1 83 ? 23.928 2.485 -22.079 1.00 59.31 83 THR A N 1
ATOM 630 C CA . THR A 1 83 ? 24.759 2.650 -23.280 1.00 59.31 83 THR A CA 1
ATOM 631 C C . THR A 1 83 ? 24.305 1.773 -24.447 1.00 59.31 83 THR A C 1
ATOM 633 O O . THR A 1 83 ? 24.297 2.239 -25.579 1.00 59.31 83 THR A O 1
ATOM 636 N N . SER A 1 84 ? 23.853 0.544 -24.183 1.00 61.31 84 SER A N 1
ATOM 637 C CA . SER A 1 84 ? 23.437 -0.416 -25.222 1.00 61.31 84 SER A CA 1
ATOM 638 C C . SER A 1 84 ? 22.164 -0.032 -26.012 1.00 61.31 84 SER A C 1
ATOM 640 O O . SER A 1 84 ? 22.170 -0.161 -27.235 1.00 61.31 84 SER A O 1
ATOM 642 N N . PRO A 1 85 ? 21.078 0.479 -25.397 1.00 60.47 85 PRO A N 1
ATOM 643 C CA . PRO A 1 85 ? 19.927 0.965 -26.149 1.00 60.47 85 PRO A CA 1
ATOM 644 C C . PRO A 1 85 ? 20.194 2.314 -26.822 1.00 60.47 85 PRO A C 1
ATOM 646 O O . PRO A 1 85 ? 19.558 2.601 -27.827 1.00 60.47 85 PRO A O 1
ATOM 649 N N . LEU A 1 86 ? 21.125 3.133 -26.312 1.00 64.25 86 LEU A N 1
ATOM 650 C CA . LEU A 1 86 ? 21.526 4.380 -26.974 1.00 64.25 86 LEU A CA 1
ATOM 651 C C . LEU A 1 86 ? 22.283 4.103 -28.278 1.00 64.25 86 LEU A C 1
ATOM 653 O O . LEU A 1 86 ? 21.966 4.715 -29.293 1.00 64.25 86 LEU A O 1
ATOM 657 N N . THR A 1 87 ? 23.220 3.148 -28.286 1.00 63.22 87 THR A N 1
ATOM 658 C CA . THR A 1 87 ? 23.896 2.735 -29.526 1.00 63.22 87 THR A CA 1
ATOM 659 C C . THR A 1 87 ? 22.915 2.107 -30.512 1.00 63.22 87 THR A C 1
ATOM 661 O O . THR A 1 87 ? 22.882 2.514 -31.670 1.00 63.22 87 THR A O 1
ATOM 664 N N . ALA A 1 88 ? 22.040 1.201 -30.061 1.00 62.06 88 ALA A N 1
ATOM 665 C CA . ALA A 1 88 ? 21.006 0.617 -30.919 1.00 62.06 88 ALA A CA 1
ATOM 666 C C . ALA A 1 88 ? 20.023 1.673 -31.473 1.00 62.06 88 ALA A C 1
ATOM 668 O O . ALA A 1 88 ? 19.671 1.628 -32.649 1.00 62.06 88 ALA A O 1
ATOM 669 N N . ALA A 1 89 ? 19.623 2.667 -30.672 1.00 62.06 89 ALA A N 1
ATOM 670 C CA . ALA A 1 89 ? 18.760 3.758 -31.128 1.00 62.06 89 ALA A CA 1
ATOM 671 C C . ALA A 1 89 ? 19.429 4.653 -32.178 1.00 62.06 89 ALA A C 1
ATOM 673 O O . ALA A 1 89 ? 18.752 5.078 -33.114 1.00 62.06 89 ALA A O 1
ATOM 674 N N . CYS A 1 90 ? 20.738 4.903 -32.068 1.00 61.88 90 CYS A N 1
ATOM 675 C CA . CYS A 1 90 ? 21.486 5.639 -33.089 1.00 61.88 90 CYS A CA 1
ATOM 676 C C . CYS A 1 90 ? 21.561 4.884 -34.426 1.00 61.88 90 CYS A C 1
ATOM 678 O O . CYS A 1 90 ? 21.546 5.523 -35.473 1.00 61.88 90 CYS A O 1
ATOM 680 N N . HIS A 1 91 ? 21.596 3.547 -34.411 1.00 63.97 91 HIS A N 1
ATOM 681 C CA . HIS A 1 91 ? 21.631 2.736 -35.635 1.00 63.97 91 HIS A CA 1
ATOM 682 C C . HIS A 1 91 ? 20.256 2.543 -36.300 1.00 63.97 91 HIS A C 1
ATOM 684 O O . HIS A 1 91 ? 20.202 2.278 -37.498 1.00 63.97 91 HIS A O 1
ATOM 690 N N . HIS A 1 92 ? 19.153 2.697 -35.557 1.00 60.84 92 HIS A N 1
ATOM 691 C CA . HIS A 1 92 ? 17.792 2.416 -36.039 1.00 60.84 92 HIS A CA 1
ATOM 692 C C . HIS A 1 92 ? 16.874 3.650 -36.162 1.00 60.84 92 HIS A C 1
ATOM 694 O O . HIS A 1 92 ? 15.667 3.489 -36.309 1.00 60.84 92 HIS A O 1
ATOM 700 N N . TYR A 1 93 ? 17.417 4.876 -36.135 1.00 63.28 93 TYR A N 1
ATOM 701 C CA . TYR A 1 93 ? 16.637 6.133 -36.148 1.00 63.28 93 TYR A CA 1
ATOM 702 C C . TYR A 1 93 ? 15.612 6.233 -35.000 1.00 63.28 93 TYR A C 1
ATOM 704 O O . TYR A 1 93 ? 14.516 6.774 -35.148 1.00 63.28 93 TYR A O 1
ATOM 712 N N . GLY A 1 94 ? 16.003 5.745 -33.822 1.00 63.00 94 GLY A N 1
ATOM 713 C CA . GLY A 1 94 ? 15.172 5.702 -32.623 1.00 63.00 94 GLY A CA 1
ATOM 714 C C . GLY A 1 94 ? 14.555 4.327 -32.366 1.00 63.00 94 GLY A C 1
ATOM 715 O O . GLY A 1 94 ? 14.414 3.498 -33.253 1.00 63.00 94 GLY A O 1
ATOM 716 N N . LEU A 1 95 ? 14.203 4.080 -31.105 1.00 72.06 95 LEU A N 1
ATOM 717 C CA . LEU A 1 95 ? 13.549 2.846 -30.672 1.00 72.06 95 LEU A CA 1
ATOM 718 C C . LEU A 1 95 ? 12.210 3.177 -30.023 1.00 72.06 95 LEU A C 1
ATOM 720 O O . LEU A 1 95 ? 12.095 4.090 -29.198 1.00 72.06 95 LEU A O 1
ATOM 724 N N . THR A 1 96 ? 11.189 2.393 -30.339 1.00 77.12 96 THR A N 1
ATOM 725 C CA . THR A 1 96 ? 9.900 2.454 -29.657 1.00 77.12 96 THR A CA 1
ATOM 726 C C . THR A 1 96 ? 9.998 1.858 -28.248 1.00 77.12 96 THR A C 1
ATOM 728 O O . THR A 1 96 ? 10.844 1.020 -27.935 1.00 77.12 96 THR A O 1
ATOM 731 N N . LYS A 1 97 ? 9.056 2.217 -27.364 1.00 74.25 97 LYS A N 1
ATOM 732 C CA . LYS A 1 97 ? 8.981 1.665 -25.992 1.00 74.25 97 LYS A CA 1
ATOM 733 C C . LYS A 1 97 ? 8.858 0.134 -25.947 1.00 74.25 97 LYS A C 1
ATOM 735 O O . LYS A 1 97 ? 9.052 -0.464 -24.888 1.00 74.25 97 LYS A O 1
ATOM 740 N N . ARG A 1 98 ? 8.432 -0.501 -27.041 1.00 77.38 98 ARG A N 1
ATOM 741 C CA . ARG A 1 98 ? 8.356 -1.960 -27.150 1.00 77.38 98 ARG A CA 1
ATOM 742 C C . ARG A 1 98 ? 9.740 -2.536 -27.420 1.00 77.38 98 ARG A C 1
ATOM 744 O O . ARG A 1 98 ? 10.210 -3.317 -26.606 1.00 77.38 98 ARG A O 1
ATOM 751 N N . GLU A 1 99 ? 10.415 -2.048 -28.451 1.00 74.81 99 GLU A N 1
ATOM 752 C CA . GLU A 1 99 ? 11.747 -2.520 -28.848 1.00 74.81 99 GLU A CA 1
ATOM 753 C C . GLU A 1 99 ? 12.786 -2.311 -27.745 1.00 74.81 99 GLU A C 1
ATOM 755 O O . GLU A 1 99 ? 13.589 -3.197 -27.480 1.00 74.81 99 GLU A O 1
ATOM 760 N N . VAL A 1 100 ? 12.714 -1.195 -27.008 1.00 75.81 100 VAL A N 1
ATOM 761 C CA . VAL A 1 100 ? 13.586 -0.971 -25.840 1.00 75.81 100 VAL A CA 1
ATOM 762 C C . VAL A 1 100 ? 13.379 -2.043 -24.762 1.00 75.81 100 VAL A C 1
ATOM 764 O O . VAL A 1 100 ? 14.339 -2.463 -24.119 1.00 75.81 100 VAL A O 1
ATOM 767 N N . ARG A 1 101 ? 12.138 -2.499 -24.543 1.00 75.88 101 ARG A N 1
ATOM 768 C CA . ARG A 1 101 ? 11.848 -3.562 -23.567 1.00 75.88 101 ARG A CA 1
ATOM 769 C C . ARG A 1 101 ? 12.328 -4.922 -24.059 1.00 75.88 101 ARG A C 1
ATOM 771 O O . ARG A 1 101 ? 12.872 -5.672 -23.255 1.00 75.88 101 ARG A O 1
ATOM 778 N N . ASP A 1 102 ? 12.165 -5.198 -25.348 1.00 77.94 102 ASP A N 1
ATOM 779 C CA . ASP A 1 102 ? 12.602 -6.451 -25.964 1.00 77.94 102 ASP A CA 1
ATOM 780 C C . ASP A 1 102 ? 14.137 -6.559 -25.941 1.00 77.94 102 ASP A C 1
ATOM 782 O O . ASP A 1 102 ? 14.673 -7.567 -25.484 1.00 77.94 102 ASP A O 1
ATOM 786 N N . LEU A 1 103 ? 14.851 -5.482 -26.286 1.00 77.00 103 LEU A N 1
ATOM 787 C CA . LEU A 1 103 ? 16.312 -5.399 -26.168 1.00 77.00 103 LEU A CA 1
ATOM 788 C C . LEU A 1 103 ? 16.789 -5.534 -24.720 1.00 77.00 103 LEU A C 1
ATOM 790 O O . LEU A 1 103 ? 17.734 -6.267 -24.441 1.00 77.00 103 LEU A O 1
ATOM 794 N N . ALA A 1 104 ? 16.129 -4.859 -23.775 1.00 73.69 104 ALA A N 1
ATOM 795 C CA . ALA A 1 104 ? 16.473 -4.975 -22.361 1.00 73.69 104 ALA A CA 1
ATOM 796 C C . ALA A 1 104 ? 16.281 -6.411 -21.841 1.00 73.69 104 ALA A C 1
ATOM 798 O O . ALA A 1 104 ? 17.091 -6.891 -21.047 1.00 73.69 104 ALA A O 1
ATOM 799 N N . TYR A 1 105 ? 15.241 -7.109 -22.303 1.00 74.75 105 TYR A N 1
ATOM 800 C CA . TYR A 1 105 ? 15.010 -8.513 -21.980 1.00 74.75 105 TYR A CA 1
ATOM 8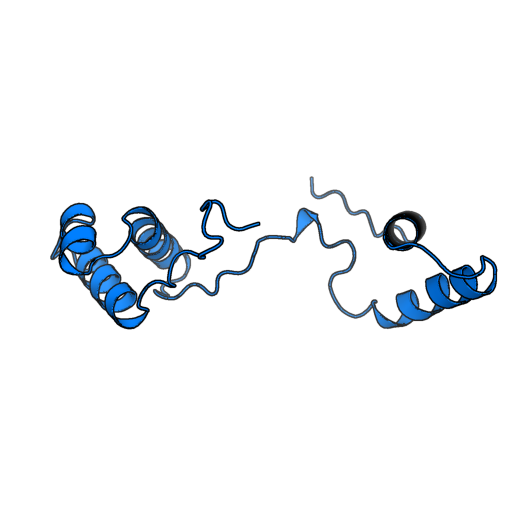01 C C . TYR A 1 105 ? 16.077 -9.424 -22.602 1.00 74.75 105 TYR A C 1
ATOM 803 O O . TYR A 1 105 ? 16.697 -10.202 -21.880 1.00 74.75 105 TYR A O 1
ATOM 811 N N . GLN A 1 106 ? 16.365 -9.278 -23.898 1.00 75.75 106 GLN A N 1
ATOM 812 C CA . GLN A 1 106 ? 17.420 -10.033 -24.587 1.00 75.75 106 GLN A CA 1
ATOM 813 C C . GLN A 1 106 ? 18.789 -9.831 -23.927 1.00 75.75 106 GLN A C 1
ATOM 815 O O . GLN A 1 106 ? 19.512 -10.795 -23.683 1.00 75.75 106 GLN A O 1
ATOM 820 N N . PHE A 1 107 ? 19.114 -8.595 -23.545 1.00 73.81 107 PHE A N 1
ATOM 821 C CA . PHE A 1 107 ? 20.330 -8.287 -22.800 1.00 73.81 107 PHE A CA 1
ATOM 822 C C . PHE A 1 107 ? 20.347 -8.958 -21.420 1.00 73.81 107 PHE A C 1
ATOM 824 O O . PHE A 1 107 ? 21.390 -9.428 -20.972 1.00 73.81 107 PHE A O 1
ATOM 831 N N . ALA A 1 108 ? 19.214 -9.021 -20.718 1.00 69.06 108 ALA A N 1
ATOM 832 C CA . ALA A 1 108 ? 19.133 -9.702 -19.428 1.00 69.06 108 ALA A CA 1
ATOM 833 C C . ALA A 1 108 ? 19.334 -11.219 -19.548 1.00 69.06 108 ALA A C 1
ATOM 835 O O . ALA A 1 108 ? 20.059 -11.789 -18.730 1.00 69.06 108 ALA A O 1
ATOM 836 N N . VAL A 1 109 ? 18.742 -11.839 -20.575 1.00 73.75 109 VAL A N 1
ATOM 837 C CA . VAL A 1 109 ? 18.911 -13.263 -20.905 1.00 73.75 109 VAL A CA 1
ATOM 838 C C . VAL A 1 109 ? 20.372 -13.561 -21.245 1.00 73.75 109 VAL A C 1
ATOM 840 O O . VAL A 1 109 ? 20.969 -14.445 -20.639 1.00 73.75 109 VAL A O 1
ATOM 843 N N . ALA A 1 110 ? 20.985 -12.767 -22.129 1.00 73.88 110 ALA A N 1
ATOM 844 C CA . ALA A 1 110 ? 22.386 -12.931 -22.526 1.00 73.88 110 ALA A CA 1
ATOM 845 C C . ALA A 1 110 ? 23.373 -12.788 -21.351 1.00 73.88 110 ALA A C 1
ATOM 847 O O . ALA A 1 110 ? 24.431 -13.407 -21.348 1.00 73.88 110 ALA A O 1
ATOM 848 N N . ASN A 1 111 ? 23.023 -11.999 -20.330 1.00 68.44 111 ASN A N 1
ATOM 849 C CA . ASN A 1 111 ? 23.834 -11.810 -19.124 1.00 68.44 111 ASN A CA 1
ATOM 850 C C . ASN A 1 111 ? 23.462 -12.759 -17.968 1.00 68.44 111 ASN A C 1
ATOM 852 O O . ASN A 1 111 ? 23.862 -12.502 -16.829 1.00 68.44 111 ASN A O 1
ATOM 856 N N . GLY A 1 112 ? 22.659 -13.799 -18.221 1.00 63.66 112 GLY A N 1
ATOM 857 C CA . GLY A 1 112 ? 22.286 -14.804 -17.219 1.00 63.66 112 GLY A CA 1
ATOM 858 C C . GLY A 1 112 ? 21.482 -14.254 -16.037 1.00 63.66 112 GLY A C 1
ATOM 859 O O . GLY A 1 112 ? 21.478 -14.847 -14.963 1.00 63.66 112 GLY A O 1
ATOM 860 N N . LYS A 1 113 ? 20.816 -13.101 -16.194 1.00 58.84 113 LYS A N 1
ATOM 861 C CA . LYS A 1 113 ? 20.043 -12.453 -15.116 1.00 58.84 113 LYS A CA 1
ATOM 862 C C . LYS A 1 113 ? 18.597 -12.930 -15.017 1.00 58.84 113 LYS A C 1
ATOM 864 O O . LYS A 1 113 ? 17.859 -12.464 -14.154 1.00 58.84 113 LYS A O 1
ATOM 869 N N . THR A 1 114 ? 18.177 -13.847 -15.876 1.00 53.44 114 THR A N 1
ATOM 870 C CA . THR A 1 114 ? 16.914 -14.570 -15.733 1.00 53.44 114 THR A CA 1
ATOM 871 C C . THR A 1 114 ? 17.079 -15.686 -14.706 1.00 53.44 114 THR A C 1
ATOM 873 O O . THR A 1 114 ? 17.070 -16.860 -15.056 1.00 53.44 114 THR A O 1
ATOM 876 N N . GLN A 1 115 ? 17.250 -15.332 -13.431 1.00 43.91 115 GLN A N 1
ATOM 877 C CA . GLN A 1 115 ? 16.967 -16.292 -12.368 1.00 43.91 115 GLN A CA 1
ATOM 878 C C . GLN A 1 115 ? 15.447 -16.437 -12.280 1.00 43.91 115 GLN A C 1
ATOM 880 O O . GLN A 1 115 ? 14.738 -15.538 -11.824 1.00 43.91 115 GLN A O 1
ATOM 885 N N . LEU A 1 116 ? 14.963 -17.563 -12.804 1.00 43.88 116 LEU A N 1
ATOM 886 C CA . LEU A 1 116 ? 13.702 -18.157 -12.396 1.00 43.88 116 LEU A CA 1
ATOM 887 C C . LEU A 1 116 ? 13.803 -18.394 -10.886 1.00 43.88 116 LEU A C 1
ATOM 889 O O . LEU A 1 116 ? 14.721 -19.063 -10.421 1.00 43.88 116 LEU A O 1
ATOM 893 N N . VAL A 1 117 ? 12.905 -17.771 -10.132 1.00 42.16 117 VAL A N 1
ATOM 894 C CA . VAL A 1 117 ? 12.626 -18.188 -8.760 1.00 42.16 117 VAL A CA 1
ATOM 895 C C . VAL A 1 117 ? 11.820 -19.478 -8.893 1.00 42.16 117 VAL A C 1
ATOM 897 O O . VAL A 1 117 ? 10.644 -19.408 -9.254 1.00 42.16 117 VAL A O 1
ATOM 900 N N . GLU A 1 118 ? 12.472 -20.623 -8.700 1.00 34.44 118 GLU A N 1
ATOM 901 C CA . GLU A 1 118 ? 11.809 -21.847 -8.227 1.00 34.44 118 GLU A CA 1
ATOM 902 C C . GLU A 1 118 ? 11.717 -21.811 -6.698 1.00 34.44 118 GLU A C 1
ATOM 904 O O . GLU A 1 118 ? 12.696 -21.354 -6.057 1.00 34.44 118 GLU A O 1
#

Organism: Ignelater luminosus (NCBI:txid2038154)

Secondary structure (DSSP, 8-state):
--SSTT-PPPPPPPHHHHHHHHHHHHTTSS-HHHHHHHTT--HHHHHHHHHHHHHHS-S--------GGG-S--SSTTSTTTHHHHHHHHHTT---HHHHHHHHHHHHHHTT------

Sequence (118 aa):
MPRSKSGIKRPAANIENLICAANKCLSGEILIREAAKRYNISKTILIKNVKSYKGSRTVVSEYTANKSTKQVFINAKGASLKTSPLTAACHHYGLTKREVRDLAYQFAVANGKTQLVE

Radius of gyration: 22.33 Å; chains: 1; bounding box: 45×33×58 Å